Protein AF-A0A7S3M838-F1 (afdb_monomer)

Secondary structure (DSSP, 8-state):
--PPP-----TT-TTS-S--B-HHHHTSTT-----PPPPSS-----S--EEEEEE--SSSEEEEEEEEEEEEPPPP--TT-TTSGGGT--S-EEEEEEEEEEEEE----TT-S---EEEEEE-

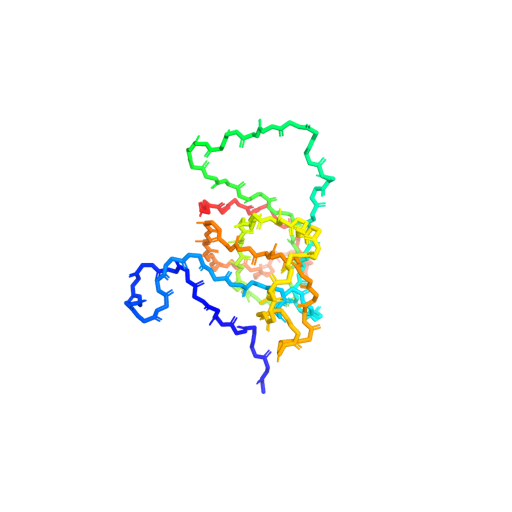InterPro domains:
  IPR008979 Galactose-binding-like domain superfamily [SSF49785] (2-76)
  IPR013736 Xaa-Pro dipeptidyl-peptidase, C-terminal [PF08530] (25-73)

Structure (mmCIF, N/CA/C/O backbone):
data_AF-A0A7S3M838-F1
#
_entry.id   AF-A0A7S3M838-F1
#
loop_
_atom_site.group_PDB
_atom_site.id
_atom_site.type_symbol
_atom_site.label_atom_id
_atom_site.label_alt_id
_atom_site.label_comp_id
_atom_site.label_asym_id
_atom_site.label_entity_id
_atom_site.label_seq_id
_atom_site.pdbx_PDB_ins_code
_atom_site.Cartn_x
_atom_site.Cartn_y
_atom_site.Cartn_z
_atom_site.occupancy
_atom_site.B_iso_or_equiv
_atom_site.auth_seq_id
_atom_site.auth_comp_id
_atom_site.auth_asym_id
_atom_site.auth_atom_id
_atom_site.pdbx_PDB_model_num
ATOM 1 N N . LYS A 1 1 ? 0.776 -11.798 17.831 1.00 74.81 1 LYS A N 1
ATOM 2 C CA . LYS A 1 1 ? 0.267 -10.706 16.964 1.00 74.8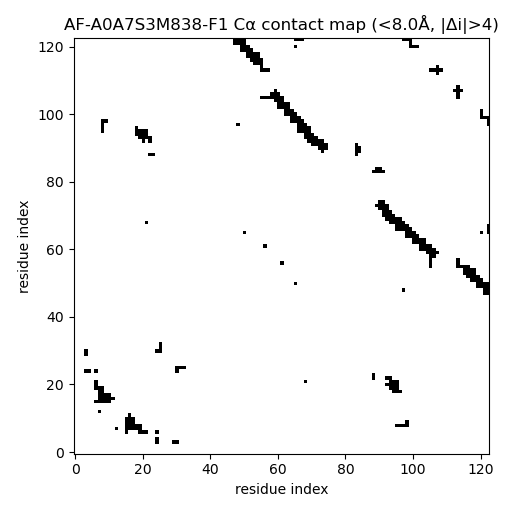1 1 LYS A CA 1
ATOM 3 C C . LYS A 1 1 ? 1.094 -10.724 15.682 1.00 74.81 1 LYS A C 1
ATOM 5 O O . LYS A 1 1 ? 2.303 -10.846 15.811 1.00 74.81 1 LYS A O 1
ATOM 10 N N . ASP A 1 2 ? 0.459 -10.658 14.512 1.00 93.62 2 ASP A N 1
ATOM 11 C CA . ASP A 1 2 ? 1.095 -10.710 13.180 1.00 93.62 2 ASP A CA 1
ATOM 12 C C . ASP A 1 2 ? 0.802 -9.398 12.428 1.00 93.62 2 ASP A C 1
ATOM 14 O O . ASP A 1 2 ? -0.126 -9.351 11.623 1.00 93.62 2 ASP A O 1
ATOM 18 N N . PRO A 1 3 ? 1.477 -8.286 12.777 1.00 93.62 3 PRO A N 1
ATOM 19 C CA . PRO A 1 3 ? 1.276 -7.025 12.077 1.00 93.62 3 PRO A CA 1
ATOM 20 C C . PRO A 1 3 ? 1.851 -7.099 10.661 1.00 93.62 3 PRO A C 1
ATOM 22 O O . PRO A 1 3 ? 2.897 -7.710 10.432 1.00 93.62 3 PRO A O 1
ATOM 25 N N . THR A 1 4 ? 1.213 -6.396 9.731 1.00 93.94 4 THR A N 1
ATOM 26 C CA . THR A 1 4 ? 1.727 -6.208 8.377 1.00 93.94 4 THR A CA 1
ATOM 27 C C . THR A 1 4 ? 3.116 -5.544 8.437 1.00 93.94 4 THR A C 1
ATOM 29 O O . THR A 1 4 ? 3.253 -4.458 9.010 1.00 93.94 4 THR A O 1
ATOM 32 N N . PRO A 1 5 ? 4.181 -6.171 7.903 1.00 92.00 5 PRO A N 1
ATOM 33 C CA . PRO A 1 5 ? 5.536 -5.653 8.054 1.00 92.00 5 PRO A CA 1
ATOM 34 C C . PRO A 1 5 ? 5.784 -4.415 7.184 1.00 92.00 5 PRO A C 1
ATOM 36 O O . PRO A 1 5 ? 5.351 -4.340 6.035 1.00 92.00 5 PRO A O 1
ATOM 39 N N . TYR A 1 6 ? 6.574 -3.469 7.697 1.00 88.12 6 TYR A N 1
ATOM 40 C CA . TYR A 1 6 ? 7.033 -2.324 6.913 1.00 88.12 6 TYR A CA 1
ATOM 41 C C . TYR A 1 6 ? 8.275 -2.672 6.077 1.00 88.12 6 TYR A C 1
ATOM 43 O O . TYR A 1 6 ? 9.357 -2.955 6.609 1.00 88.12 6 TYR A O 1
ATOM 51 N N . VAL A 1 7 ? 8.122 -2.635 4.752 1.00 85.75 7 VAL A N 1
ATOM 52 C CA . VAL A 1 7 ? 9.155 -3.062 3.794 1.00 85.75 7 VAL A CA 1
ATOM 53 C C . VAL A 1 7 ? 10.169 -1.948 3.479 1.00 85.75 7 VAL A C 1
ATOM 55 O O . VAL A 1 7 ? 11.308 -2.246 3.120 1.00 85.75 7 VAL A O 1
ATOM 58 N N . GLY A 1 8 ? 9.830 -0.679 3.728 1.00 79.25 8 GLY A N 1
ATOM 59 C CA . GLY A 1 8 ? 10.660 0.487 3.395 1.00 79.25 8 GLY A CA 1
ATOM 60 C C . GLY A 1 8 ? 10.087 1.302 2.234 1.00 79.25 8 GLY A C 1
ATOM 61 O O . GLY A 1 8 ? 9.048 0.947 1.684 1.00 79.25 8 GLY 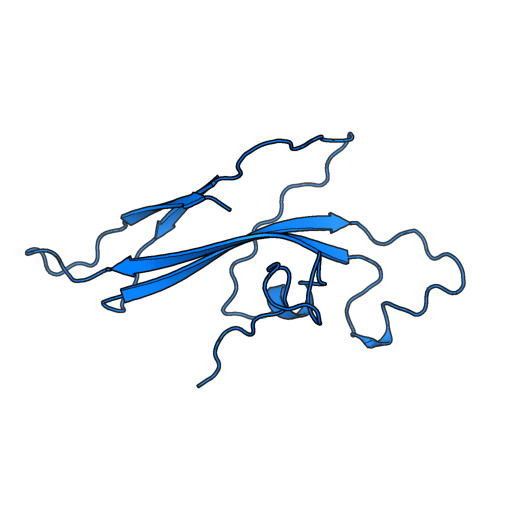A O 1
ATOM 62 N N . GLY A 1 9 ? 10.779 2.381 1.860 1.00 70.44 9 GLY A N 1
ATOM 63 C CA . GLY A 1 9 ? 10.308 3.357 0.866 1.00 70.44 9 GLY A CA 1
ATOM 64 C C . GLY A 1 9 ? 10.260 4.791 1.384 1.00 70.44 9 GLY A C 1
ATOM 65 O O . GLY A 1 9 ? 10.471 5.731 0.625 1.00 70.44 9 GLY A O 1
ATOM 66 N N . GLY A 1 10 ? 10.061 4.961 2.689 1.00 66.12 10 GLY A N 1
ATOM 67 C CA . GLY A 1 10 ? 10.081 6.254 3.357 1.00 66.12 10 GLY A CA 1
ATOM 68 C C . GLY A 1 10 ? 11.499 6.802 3.535 1.00 66.12 10 GLY A C 1
ATOM 69 O O . GLY A 1 10 ? 12.431 6.081 3.894 1.00 66.12 10 GLY A O 1
ATOM 70 N N . TRP A 1 11 ? 11.642 8.113 3.344 1.00 58.22 11 TRP A N 1
ATOM 71 C CA . TRP A 1 11 ? 12.918 8.840 3.372 1.00 58.22 11 TRP A CA 1
ATOM 72 C C . TRP A 1 11 ? 13.657 8.819 4.721 1.00 58.22 11 TRP A C 1
ATOM 74 O O . TRP A 1 11 ? 14.866 9.023 4.763 1.00 58.22 11 TRP A O 1
ATOM 84 N N . LEU A 1 12 ? 12.961 8.567 5.833 1.00 62.94 12 LEU A N 1
ATOM 85 C CA . LEU A 1 12 ? 13.530 8.701 7.182 1.00 62.94 12 LEU A CA 1
ATOM 86 C C . LEU A 1 12 ? 14.394 7.510 7.631 1.00 62.94 12 LEU A C 1
ATOM 88 O O . LEU A 1 12 ? 14.960 7.540 8.723 1.00 62.94 12 LEU A O 1
ATOM 92 N N . ASN A 1 13 ? 14.525 6.464 6.812 1.00 66.06 13 ASN A N 1
ATOM 93 C CA . ASN A 1 13 ? 15.423 5.348 7.089 1.00 66.06 13 ASN A CA 1
ATOM 94 C C . ASN A 1 13 ? 16.469 5.208 5.980 1.00 66.06 13 ASN A C 1
ATOM 96 O O . ASN A 1 13 ? 16.228 4.531 4.987 1.00 66.06 13 ASN A O 1
ATOM 100 N N . PHE A 1 14 ? 17.664 5.761 6.205 1.00 62.16 14 PHE A N 1
ATOM 101 C CA . PHE A 1 14 ? 18.797 5.712 5.268 1.00 62.16 14 PHE A CA 1
ATOM 102 C C . PHE A 1 14 ? 19.242 4.296 4.859 1.00 62.16 14 PHE A C 1
ATOM 104 O O . PHE A 1 14 ? 19.999 4.141 3.911 1.00 62.16 14 PHE A O 1
ATOM 111 N N . ARG A 1 15 ? 18.823 3.242 5.577 1.00 66.88 15 ARG A N 1
ATOM 112 C CA . ARG A 1 15 ? 19.113 1.840 5.209 1.00 66.88 15 ARG A CA 1
ATOM 113 C C . ARG A 1 15 ? 18.012 1.200 4.359 1.00 66.88 15 ARG A C 1
ATOM 115 O O . ARG A 1 15 ? 18.188 0.086 3.867 1.00 66.88 15 ARG A O 1
ATOM 122 N N . LYS A 1 16 ? 16.851 1.847 4.248 1.00 65.31 16 LYS A N 1
ATOM 123 C CA . LYS A 1 16 ? 15.651 1.360 3.552 1.00 65.31 16 LYS A CA 1
ATOM 124 C C . LYS A 1 16 ? 15.013 2.450 2.682 1.00 65.31 16 LYS A C 1
ATOM 126 O O . LYS A 1 16 ? 13.807 2.409 2.440 1.00 65.31 16 LYS A O 1
ATOM 131 N N . ASP A 1 17 ? 15.826 3.378 2.203 1.00 70.44 17 ASP A N 1
ATOM 132 C CA . ASP A 1 17 ? 15.429 4.464 1.320 1.00 70.44 17 ASP A CA 1
ATOM 133 C C . ASP A 1 17 ? 15.124 3.963 -0.100 1.00 70.44 17 ASP A C 1
ATOM 135 O O . ASP A 1 17 ? 15.595 2.905 -0.536 1.00 70.44 17 ASP A O 1
ATOM 139 N N . GLY A 1 18 ? 14.288 4.722 -0.806 1.00 81.62 18 GLY A N 1
ATOM 140 C CA . GLY A 1 18 ? 13.896 4.455 -2.186 1.00 81.62 18 GLY A CA 1
ATOM 141 C C . GLY A 1 18 ? 13.002 3.220 -2.389 1.00 81.62 18 GLY A C 1
ATOM 142 O O . GLY A 1 18 ? 12.667 2.515 -1.433 1.00 81.62 18 GLY A O 1
ATOM 143 N N . PRO A 1 19 ? 12.617 2.942 -3.648 1.00 88.38 19 PRO A N 1
ATOM 144 C CA . PRO A 1 19 ? 11.696 1.858 -3.987 1.00 88.38 19 PRO A CA 1
ATOM 145 C C . PRO A 1 19 ? 12.181 0.476 -3.522 1.00 88.38 19 PRO A C 1
ATOM 147 O O . PRO A 1 19 ? 13.343 0.105 -3.710 1.00 88.38 19 PRO A O 1
ATOM 150 N N . LYS A 1 20 ? 11.272 -0.313 -2.947 1.00 90.12 20 LYS A N 1
ATOM 151 C CA . LYS A 1 20 ? 11.478 -1.672 -2.426 1.00 90.12 20 LYS A CA 1
ATOM 152 C C . LYS A 1 20 ? 10.499 -2.660 -3.047 1.00 90.12 20 LYS A C 1
ATOM 154 O O . LYS A 1 20 ? 9.371 -2.307 -3.378 1.00 90.12 20 LYS A O 1
ATOM 159 N N . GLU A 1 21 ? 10.941 -3.912 -3.149 1.00 91.00 21 GLU A N 1
ATOM 160 C CA . GLU A 1 21 ? 10.124 -5.036 -3.617 1.00 91.00 21 GLU A CA 1
ATOM 161 C C . GLU A 1 21 ? 8.957 -5.319 -2.669 1.00 91.00 21 GLU A C 1
ATOM 163 O O . GLU A 1 21 ? 9.167 -5.630 -1.499 1.00 91.00 21 GLU A O 1
ATOM 168 N N . GLN A 1 22 ? 7.733 -5.267 -3.194 1.00 93.44 22 GLN A N 1
ATOM 169 C CA . GLN A 1 22 ? 6.496 -5.430 -2.425 1.00 93.44 22 GLN A CA 1
ATOM 170 C C . GLN A 1 22 ? 5.863 -6.813 -2.566 1.00 93.44 22 GLN A C 1
ATOM 172 O O . GLN A 1 22 ? 5.005 -7.171 -1.770 1.00 93.44 22 GLN A O 1
ATOM 177 N N . ARG A 1 23 ? 6.313 -7.641 -3.512 1.00 92.25 23 ARG A N 1
ATOM 178 C CA . ARG A 1 23 ? 5.652 -8.914 -3.851 1.00 92.25 23 ARG A CA 1
ATOM 179 C C . ARG A 1 23 ? 5.501 -9.881 -2.671 1.00 92.25 23 ARG A C 1
ATOM 181 O O . ARG A 1 23 ? 4.487 -10.555 -2.557 1.00 92.25 23 ARG A O 1
ATOM 188 N N . ALA A 1 24 ? 6.472 -9.929 -1.757 1.00 91.62 24 ALA A N 1
ATOM 189 C CA . ALA A 1 24 ? 6.351 -10.741 -0.541 1.00 91.62 24 ALA A CA 1
ATOM 190 C C . ALA A 1 24 ? 5.231 -10.242 0.394 1.00 91.62 24 ALA A C 1
ATOM 192 O O . ALA A 1 24 ? 4.580 -11.040 1.063 1.00 91.62 24 ALA A O 1
ATOM 193 N N . LEU A 1 25 ? 5.013 -8.925 0.436 1.00 93.31 25 LEU A N 1
ATOM 194 C CA . LEU A 1 25 ? 3.941 -8.295 1.197 1.00 93.31 25 LEU A CA 1
ATOM 195 C C . LEU A 1 25 ? 2.581 -8.489 0.512 1.00 93.31 25 LEU A C 1
ATOM 197 O O . LEU A 1 25 ? 1.614 -8.827 1.182 1.00 93.31 25 LEU A O 1
ATOM 201 N N . GLU A 1 26 ? 2.529 -8.336 -0.811 1.00 94.44 26 GLU A N 1
ATOM 202 C CA . GLU A 1 26 ? 1.330 -8.508 -1.649 1.00 94.44 26 GLU A CA 1
ATOM 203 C C . GLU A 1 26 ? 0.746 -9.930 -1.589 1.00 94.44 26 GLU A C 1
ATOM 205 O O . GLU A 1 26 ? -0.443 -10.118 -1.818 1.00 94.44 26 GLU A O 1
ATOM 210 N N . LEU A 1 27 ? 1.556 -10.938 -1.248 1.00 94.00 27 LEU A N 1
ATOM 211 C CA . LEU A 1 27 ? 1.096 -12.318 -1.046 1.00 94.00 27 LEU A CA 1
ATOM 212 C C . LEU A 1 27 ? 0.381 -12.546 0.294 1.00 94.00 27 LEU A C 1
ATOM 214 O O . LEU A 1 27 ? -0.177 -13.626 0.516 1.00 94.00 27 LEU A O 1
ATOM 218 N N . ARG A 1 28 ? 0.429 -11.586 1.224 1.00 95.94 28 ARG A N 1
ATOM 219 C CA . ARG A 1 28 ? -0.217 -11.751 2.525 1.00 95.94 28 ARG A CA 1
ATOM 220 C C . ARG A 1 28 ? -1.732 -11.591 2.406 1.00 95.94 28 ARG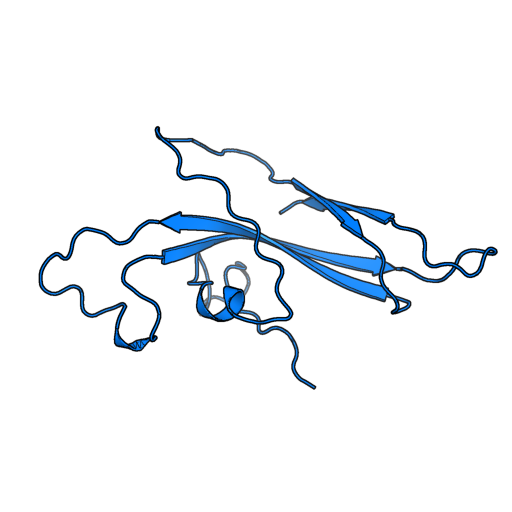 A C 1
ATOM 222 O O . ARG A 1 28 ? -2.239 -10.740 1.689 1.00 95.94 28 ARG A O 1
ATOM 229 N N . LYS A 1 29 ? -2.467 -12.380 3.191 1.00 96.06 29 LYS A N 1
ATOM 230 C CA . LYS A 1 29 ? -3.942 -12.382 3.204 1.00 96.06 29 LYS A CA 1
ATOM 231 C C . LYS A 1 29 ? -4.562 -11.123 3.821 1.00 96.06 29 LYS A C 1
ATOM 233 O O . LYS A 1 29 ? -5.748 -10.888 3.629 1.00 96.06 29 LYS A O 1
ATOM 238 N N . ASP A 1 30 ? -3.789 -10.360 4.591 1.00 94.81 30 ASP A N 1
ATOM 239 C CA . ASP A 1 30 ? -4.199 -9.100 5.222 1.00 94.81 30 ASP A CA 1
ATOM 240 C C . ASP A 1 30 ? -3.876 -7.866 4.360 1.00 94.81 30 ASP A C 1
ATOM 242 O O . ASP A 1 30 ? -4.026 -6.740 4.829 1.00 94.81 30 ASP A O 1
ATOM 246 N N . VAL A 1 31 ? -3.438 -8.060 3.111 1.00 96.38 31 VAL A N 1
ATOM 247 C CA . VAL A 1 31 ? -3.096 -6.985 2.174 1.00 96.38 31 VAL A CA 1
ATOM 248 C C . VAL A 1 31 ? -4.029 -7.055 0.967 1.00 96.38 31 VAL A C 1
ATOM 250 O O . VAL A 1 31 ? -4.025 -8.027 0.216 1.00 96.38 31 VAL A O 1
ATOM 253 N N . LEU A 1 32 ? -4.836 -6.010 0.770 1.00 96.50 32 LEU A N 1
ATOM 254 C CA . LEU A 1 32 ? -5.645 -5.857 -0.438 1.00 96.50 32 LEU A CA 1
ATOM 255 C C . LEU A 1 32 ? -4.759 -5.348 -1.579 1.00 96.50 32 LEU A C 1
ATOM 257 O O . LEU A 1 32 ? -4.155 -4.282 -1.467 1.00 96.50 32 LEU A O 1
ATOM 261 N N . VAL A 1 33 ? -4.719 -6.091 -2.684 1.00 96.88 33 VAL A N 1
ATOM 262 C CA . VAL A 1 33 ? -3.957 -5.732 -3.884 1.00 96.88 33 VAL A CA 1
ATOM 263 C C . VAL A 1 33 ? -4.926 -5.481 -5.030 1.00 96.88 33 VAL A C 1
ATOM 265 O O . VAL A 1 33 ? -5.737 -6.340 -5.369 1.00 96.88 33 VAL A O 1
ATOM 268 N N . ILE A 1 34 ? -4.828 -4.295 -5.625 1.00 96.25 34 ILE A N 1
ATOM 269 C CA . ILE A 1 34 ? -5.550 -3.921 -6.839 1.00 96.25 34 ILE A CA 1
ATOM 270 C C . ILE A 1 34 ? -4.493 -3.631 -7.898 1.00 96.25 34 ILE A C 1
ATOM 272 O O . ILE A 1 34 ? -3.571 -2.849 -7.669 1.00 96.25 34 ILE A O 1
ATOM 276 N N . THR A 1 35 ? -4.610 -4.278 -9.050 1.00 95.00 35 THR A N 1
ATOM 277 C CA . THR A 1 35 ? -3.685 -4.117 -10.174 1.00 95.00 35 THR A CA 1
ATOM 278 C C . THR A 1 35 ? -4.503 -3.766 -11.405 1.00 95.00 35 THR A C 1
ATOM 280 O O . THR A 1 35 ? -5.542 -4.377 -11.648 1.00 95.00 35 THR A O 1
ATOM 283 N N . SER A 1 36 ? -4.063 -2.755 -12.151 1.00 94.50 36 SER A N 1
ATOM 284 C CA . SER A 1 36 ? -4.626 -2.449 -13.462 1.00 94.50 36 SER A CA 1
ATOM 285 C C . SER A 1 36 ? -4.303 -3.558 -14.465 1.00 94.50 36 SER A C 1
ATOM 287 O O . SER A 1 36 ? -3.396 -4.367 -14.247 1.00 94.50 36 SER A O 1
ATOM 289 N N . GLU A 1 37 ? -4.966 -3.517 -15.616 1.00 95.00 37 GLU A N 1
ATOM 290 C CA . GLU A 1 37 ? -4.445 -4.180 -16.810 1.00 95.00 37 GLU A CA 1
ATOM 291 C C . GLU A 1 37 ? -3.049 -3.633 -17.176 1.00 95.00 37 GLU A C 1
ATOM 293 O O . GLU A 1 37 ? -2.694 -2.511 -16.776 1.00 95.00 37 GLU A O 1
ATOM 298 N N . PRO A 1 38 ? -2.231 -4.407 -17.912 1.00 92.88 38 PRO A N 1
ATOM 299 C CA . PRO A 1 38 ? -0.989 -3.910 -18.487 1.00 92.88 38 PRO A CA 1
ATOM 300 C C . PRO A 1 38 ? -1.233 -2.671 -19.350 1.00 92.88 38 PRO A C 1
ATOM 302 O O . PRO A 1 38 ? -2.238 -2.574 -20.046 1.00 92.88 38 PRO A O 1
ATOM 305 N N . PHE A 1 39 ? -0.298 -1.725 -19.314 1.00 90.56 39 PHE A N 1
ATOM 306 C CA . PHE A 1 39 ? -0.388 -0.532 -20.151 1.00 90.56 39 PHE A CA 1
ATOM 307 C C . PHE A 1 39 ? 0.168 -0.849 -21.543 1.00 90.56 39 PHE A C 1
ATOM 309 O O . PHE A 1 39 ? 1.273 -1.388 -21.653 1.00 90.56 39 PHE A O 1
ATOM 316 N N . ASP A 1 40 ? -0.577 -0.493 -22.590 1.00 92.88 40 ASP A N 1
ATOM 317 C CA . ASP A 1 40 ? -0.167 -0.690 -23.990 1.00 92.88 40 ASP A CA 1
ATOM 318 C C . ASP A 1 40 ? 0.882 0.338 -24.449 1.00 92.88 40 ASP A C 1
ATOM 320 O O . ASP A 1 40 ? 1.641 0.099 -25.391 1.00 92.88 40 ASP A O 1
ATOM 324 N N . GLU A 1 41 ? 0.955 1.473 -23.753 1.00 93.12 41 GLU A N 1
ATOM 325 C CA . GLU A 1 41 ? 1.886 2.567 -24.008 1.00 93.12 41 GLU A CA 1
ATOM 326 C C . GLU A 1 41 ? 2.516 3.097 -22.713 1.00 93.12 41 GLU A C 1
ATOM 328 O O . GLU A 1 41 ? 2.106 2.773 -21.595 1.00 93.12 41 GLU A O 1
ATOM 333 N N . THR A 1 42 ? 3.566 3.904 -22.853 1.00 91.00 42 THR A N 1
ATOM 334 C CA . THR A 1 42 ? 4.211 4.553 -21.708 1.00 91.00 42 THR A CA 1
ATOM 335 C C . THR A 1 42 ? 3.275 5.581 -21.078 1.00 91.00 42 THR A C 1
ATOM 337 O O . THR A 1 42 ? 2.720 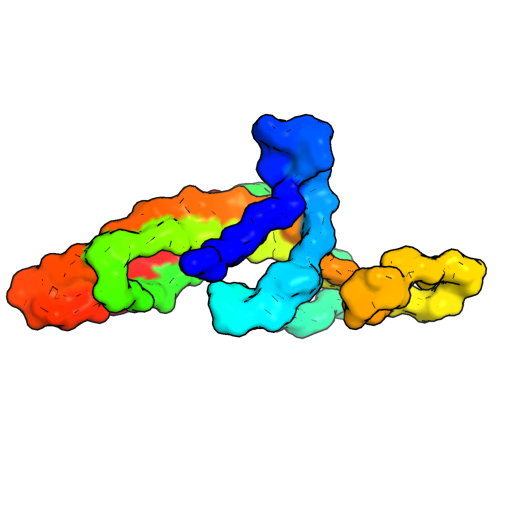6.417 -21.784 1.00 91.00 42 THR A O 1
ATOM 340 N N . CYS A 1 43 ? 3.159 5.562 -19.750 1.00 91.81 43 CYS A N 1
ATOM 341 C CA . CYS A 1 43 ? 2.372 6.525 -18.986 1.00 91.81 43 CYS A CA 1
ATOM 342 C C . CYS A 1 43 ? 3.277 7.292 -18.019 1.00 91.81 43 CYS A C 1
ATOM 344 O O . CYS A 1 43 ? 3.955 6.683 -17.187 1.00 91.81 43 CYS A O 1
ATOM 346 N N . ASP A 1 44 ? 3.248 8.620 -18.119 1.00 94.06 44 ASP A N 1
ATOM 347 C CA . ASP A 1 44 ? 3.923 9.513 -17.185 1.00 94.06 44 ASP A CA 1
ATOM 348 C C . ASP A 1 44 ? 2.955 9.939 -16.077 1.00 94.06 44 ASP A C 1
ATOM 350 O O . ASP A 1 44 ? 1.885 10.492 -16.335 1.00 94.06 44 ASP A O 1
ATOM 354 N N . LEU A 1 45 ? 3.348 9.703 -14.824 1.00 91.06 45 LEU A N 1
ATOM 355 C CA . LEU A 1 45 ? 2.594 10.103 -13.637 1.00 91.06 45 LEU A CA 1
ATOM 356 C C . LEU A 1 45 ? 3.392 11.152 -12.866 1.00 91.06 45 LEU A C 1
ATOM 358 O O . LEU A 1 45 ? 4.453 10.856 -12.315 1.00 91.06 45 LEU A O 1
ATOM 362 N N . VAL A 1 46 ? 2.878 12.381 -12.828 1.00 94.25 46 VAL A N 1
ATOM 363 C CA . VAL A 1 46 ? 3.535 13.522 -12.181 1.00 94.25 46 VAL A CA 1
ATOM 364 C C . VAL A 1 46 ? 2.516 14.294 -11.350 1.00 94.25 46 VAL A C 1
ATOM 366 O O . VAL A 1 46 ? 1.510 14.763 -11.876 1.00 94.25 46 VAL A O 1
ATOM 369 N N . GLY A 1 47 ? 2.792 14.453 -10.056 1.00 94.38 47 GLY A N 1
ATOM 370 C CA . GLY A 1 47 ? 1.953 15.217 -9.133 1.00 94.38 47 GLY A CA 1
ATOM 371 C C . GLY A 1 47 ? 1.652 14.467 -7.839 1.00 94.38 47 GLY A C 1
ATOM 372 O O . GLY A 1 47 ? 2.234 13.420 -7.562 1.00 94.38 47 GLY A O 1
ATOM 373 N N . VAL A 1 48 ? 0.745 15.035 -7.042 1.00 93.00 48 VAL A N 1
ATOM 374 C CA . VAL A 1 48 ? 0.261 14.415 -5.801 1.00 93.00 48 VAL A CA 1
ATOM 375 C C . VAL A 1 48 ? -0.680 13.270 -6.153 1.00 93.00 48 VAL A C 1
ATOM 377 O O . VAL A 1 48 ? -1.643 13.459 -6.899 1.00 93.00 48 VAL A O 1
ATOM 380 N N . VAL A 1 49 ? -0.414 12.091 -5.600 1.00 94.25 49 VAL A N 1
ATOM 381 C CA . VAL A 1 49 ? -1.265 10.913 -5.765 1.00 94.25 49 VAL A CA 1
ATOM 382 C C . VAL A 1 49 ? -2.262 10.870 -4.611 1.00 94.25 49 VAL A C 1
ATOM 384 O O . VAL A 1 49 ? -1.919 11.188 -3.478 1.00 94.25 49 VAL A O 1
ATOM 387 N N . LYS A 1 50 ? -3.511 10.483 -4.885 1.00 95.81 50 LYS A N 1
ATOM 388 C CA . LYS A 1 50 ? -4.549 10.332 -3.861 1.00 95.81 50 LYS A CA 1
ATOM 389 C C . LYS A 1 50 ? -5.243 8.986 -3.989 1.00 95.81 50 LYS A C 1
ATOM 391 O O . LYS A 1 50 ? -5.680 8.617 -5.077 1.00 95.81 50 LYS A O 1
ATOM 396 N N . ALA A 1 51 ? -5.390 8.288 -2.870 1.00 96.06 51 ALA A N 1
ATOM 397 C CA . ALA A 1 51 ? -6.235 7.109 -2.755 1.00 96.06 51 ALA A CA 1
ATOM 398 C C . ALA A 1 51 ? -7.549 7.477 -2.054 1.00 96.06 51 ALA A C 1
ATOM 400 O O . ALA A 1 51 ? -7.534 7.968 -0.927 1.00 96.06 51 ALA A O 1
ATOM 401 N N . THR A 1 52 ? -8.682 7.210 -2.708 1.00 96.12 52 THR A N 1
ATOM 402 C CA . THR A 1 52 ? -10.019 7.335 -2.110 1.00 96.12 52 THR A CA 1
ATOM 403 C C . THR A 1 52 ? -10.555 5.947 -1.787 1.00 96.12 52 THR A C 1
ATOM 405 O O . THR A 1 52 ? -10.764 5.136 -2.688 1.00 96.12 52 THR A O 1
ATOM 408 N N . LEU A 1 53 ? -10.806 5.676 -0.508 1.00 94.69 53 LEU A N 1
ATOM 409 C CA . LEU A 1 53 ? -11.343 4.407 -0.027 1.00 94.69 53 LEU A CA 1
ATOM 410 C C . LEU A 1 53 ? -12.744 4.597 0.548 1.00 94.69 53 LEU A C 1
ATOM 412 O O . LEU A 1 53 ? -13.023 5.587 1.221 1.00 94.69 53 LEU A O 1
ATOM 416 N N . PHE A 1 54 ? -13.603 3.606 0.328 1.00 94.25 54 PHE A N 1
ATOM 417 C CA . PHE A 1 54 ? -14.878 3.453 1.019 1.00 94.25 54 PHE A CA 1
ATOM 418 C C . PHE A 1 54 ? -14.779 2.195 1.871 1.00 94.25 54 PHE A C 1
ATOM 420 O O . PHE A 1 54 ? -14.740 1.091 1.332 1.00 94.25 54 PHE A O 1
ATOM 427 N N . MET A 1 55 ? -14.676 2.346 3.190 1.00 92.25 55 MET A N 1
ATOM 428 C CA . MET A 1 55 ? -14.434 1.207 4.076 1.00 92.25 55 MET A CA 1
ATOM 429 C C . MET A 1 55 ? -15.221 1.291 5.379 1.00 92.25 55 MET A C 1
ATOM 431 O O . MET A 1 55 ? -15.598 2.366 5.840 1.00 92.25 55 MET A O 1
ATOM 435 N N . GLN A 1 56 ? -15.428 0.128 5.981 1.00 91.50 56 GLN A N 1
ATOM 436 C CA . GLN A 1 56 ? -15.982 -0.065 7.312 1.00 91.50 56 GLN A CA 1
ATOM 437 C C . GLN A 1 56 ? -14.934 -0.815 8.138 1.00 91.50 56 GLN A C 1
ATOM 439 O O . GLN A 1 56 ? -14.242 -1.687 7.611 1.00 91.50 56 GLN A O 1
ATOM 444 N N . CYS A 1 57 ? -14.821 -0.505 9.425 1.00 89.38 57 CYS A N 1
ATOM 445 C CA . CYS A 1 57 ? -13.980 -1.257 10.347 1.00 89.38 57 CYS A CA 1
ATOM 446 C C . CYS A 1 57 ? -14.799 -1.660 11.572 1.00 89.38 57 CYS A C 1
ATOM 448 O O . CYS A 1 57 ? -15.603 -0.875 12.070 1.00 89.38 57 CYS A O 1
ATOM 450 N N . SER A 1 58 ? -14.592 -2.882 12.063 1.00 89.25 58 SER A N 1
ATOM 451 C CA . SER A 1 58 ? -15.190 -3.347 13.318 1.00 89.25 58 SER A CA 1
ATOM 452 C C . SER A 1 58 ? -14.449 -2.825 14.553 1.00 89.25 58 SER A C 1
ATOM 454 O O . SER A 1 58 ? -14.994 -2.862 15.653 1.00 89.25 58 SER A O 1
ATOM 456 N N . ALA A 1 59 ? -13.195 -2.386 14.398 1.00 89.94 59 ALA A N 1
ATOM 457 C CA . ALA A 1 59 ? -12.438 -1.749 15.468 1.00 89.94 59 ALA A CA 1
ATOM 458 C C . ALA A 1 59 ? -12.842 -0.267 15.594 1.00 89.94 59 ALA A C 1
ATOM 460 O O . ALA A 1 59 ? -13.142 0.353 14.578 1.00 89.94 59 ALA A O 1
ATOM 461 N N . PRO A 1 60 ? -12.793 0.340 16.796 1.00 89.69 60 PRO A N 1
ATOM 462 C CA . PRO A 1 60 ? -13.095 1.765 16.980 1.00 89.69 60 PRO A CA 1
ATOM 463 C C . PRO A 1 60 ? -12.144 2.714 16.239 1.00 89.69 60 PRO A C 1
ATOM 465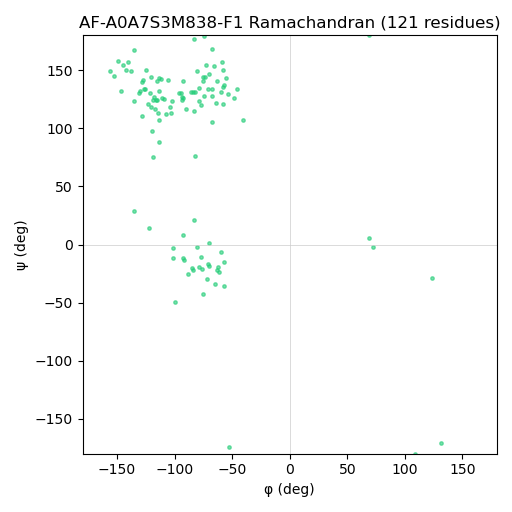 O O . PRO A 1 60 ? -12.475 3.880 16.037 1.00 89.69 60 PRO A O 1
ATOM 468 N N . GLU A 1 61 ? -10.964 2.232 15.859 1.00 91.62 61 GLU A N 1
ATOM 469 C CA . GLU A 1 61 ? -9.938 2.952 15.114 1.00 91.62 61 GLU A CA 1
ATOM 470 C C . GLU A 1 61 ? -9.110 1.943 14.308 1.00 91.62 61 GLU A C 1
ATOM 472 O O . GLU A 1 61 ? -8.872 0.825 14.779 1.00 91.62 61 GLU A O 1
ATOM 477 N N . CYS A 1 62 ? -8.656 2.322 13.112 1.00 92.62 62 CYS A N 1
ATOM 478 C CA . CYS A 1 62 ? -7.661 1.553 12.372 1.00 92.62 62 CYS A CA 1
ATOM 479 C C . CYS A 1 62 ? -6.666 2.448 11.627 1.00 92.62 62 CYS A C 1
ATOM 481 O O . CYS A 1 62 ? -7.010 3.536 11.165 1.00 92.62 62 CYS A O 1
ATOM 483 N N . ASP A 1 63 ? -5.444 1.948 11.464 1.00 94.75 63 ASP A N 1
ATOM 484 C CA . ASP A 1 63 ? -4.451 2.543 10.574 1.00 94.75 63 ASP A CA 1
ATOM 485 C C . ASP A 1 63 ? -4.649 2.000 9.157 1.00 94.75 63 ASP A C 1
ATOM 487 O O . ASP A 1 63 ? -4.765 0.790 8.955 1.00 94.75 63 ASP A O 1
ATOM 491 N N . VAL A 1 64 ? -4.687 2.898 8.176 1.00 94.94 64 VAL A N 1
ATOM 492 C CA . VAL A 1 64 ? -4.821 2.574 6.755 1.00 94.94 64 VAL A CA 1
ATOM 493 C C . VAL A 1 64 ? -3.556 3.020 6.048 1.00 94.94 64 VAL A C 1
ATOM 495 O O . VAL A 1 64 ? -3.180 4.188 6.125 1.00 94.94 64 VAL A O 1
ATOM 498 N N . VAL A 1 65 ? -2.916 2.089 5.345 1.00 94.38 65 VAL A N 1
ATOM 499 C CA . VAL A 1 65 ? -1.769 2.370 4.480 1.00 94.38 65 VAL A CA 1
ATOM 500 C C . VAL A 1 65 ? -2.209 2.220 3.034 1.00 94.38 65 VAL A C 1
ATOM 502 O O . VAL A 1 65 ? -2.713 1.166 2.650 1.00 94.38 65 VAL A O 1
ATOM 505 N N . ALA A 1 66 ? -1.991 3.260 2.234 1.00 94.81 66 ALA A N 1
ATOM 506 C CA . ALA A 1 66 ? -2.147 3.213 0.786 1.00 94.81 66 ALA A CA 1
ATOM 507 C C . ALA A 1 66 ? -0.777 3.352 0.126 1.00 94.81 66 ALA A C 1
ATOM 509 O O . ALA A 1 66 ? 0.087 4.087 0.605 1.00 94.81 66 ALA A O 1
ATOM 510 N N . ARG A 1 67 ? -0.574 2.619 -0.968 1.00 94.19 67 ARG A N 1
ATOM 511 C CA . ARG A 1 67 ? 0.701 2.565 -1.676 1.00 94.19 67 ARG A CA 1
ATOM 512 C C . ARG A 1 67 ? 0.464 2.391 -3.162 1.00 94.19 67 ARG A C 1
ATOM 514 O O . ARG A 1 67 ? -0.275 1.498 -3.570 1.00 94.19 67 ARG A O 1
ATOM 521 N N . LEU A 1 68 ? 1.150 3.204 -3.954 1.00 94.75 68 LEU A N 1
ATOM 522 C CA . LEU A 1 68 ? 1.232 3.025 -5.394 1.00 94.75 68 LEU A CA 1
ATOM 523 C C . LEU A 1 68 ? 2.490 2.222 -5.728 1.00 94.75 68 LEU A C 1
ATOM 525 O O . LEU A 1 68 ? 3.597 2.598 -5.334 1.00 94.75 68 LEU A O 1
ATOM 529 N N . CYS A 1 69 ? 2.324 1.135 -6.476 1.00 94.62 69 CYS A N 1
ATOM 530 C CA . CYS A 1 69 ? 3.426 0.306 -6.951 1.00 94.62 69 CYS A CA 1
ATOM 531 C C . CYS A 1 69 ? 3.522 0.344 -8.476 1.00 94.62 69 CYS A C 1
ATOM 533 O O . CYS A 1 69 ? 2.510 0.273 -9.169 1.00 94.62 69 CYS A O 1
ATOM 535 N N . ILE A 1 70 ? 4.748 0.379 -9.002 1.00 94.31 70 ILE A N 1
ATOM 536 C CA . ILE A 1 70 ? 5.015 0.075 -10.407 1.00 94.31 70 ILE A CA 1
ATOM 537 C C . ILE A 1 70 ? 5.288 -1.418 -10.563 1.00 94.31 70 ILE A C 1
ATOM 539 O O . ILE A 1 70 ? 6.277 -1.955 -10.049 1.00 94.31 70 ILE A O 1
ATOM 543 N N . VAL A 1 71 ? 4.410 -2.079 -11.308 1.00 94.12 71 VAL A N 1
ATOM 544 C CA . VAL A 1 71 ? 4.523 -3.500 -11.628 1.00 94.12 71 VAL A CA 1
ATOM 545 C C . VAL A 1 71 ? 5.212 -3.642 -12.978 1.00 94.12 71 VAL A C 1
ATOM 547 O O . VAL A 1 71 ? 4.855 -2.982 -13.951 1.00 94.12 71 VAL A O 1
ATOM 550 N N . ARG A 1 72 ? 6.232 -4.498 -13.048 1.00 90.06 72 ARG A N 1
ATOM 551 C CA . ARG A 1 72 ? 6.914 -4.825 -14.304 1.00 90.06 72 ARG A CA 1
ATOM 552 C C . ARG A 1 72 ? 6.815 -6.311 -14.562 1.00 90.06 72 ARG A C 1
ATOM 554 O O . ARG A 1 72 ? 7.158 -7.125 -13.699 1.00 90.06 72 ARG A O 1
ATOM 561 N N . ALA A 1 73 ? 6.397 -6.642 -15.778 1.00 83.12 73 ALA A N 1
ATOM 562 C CA . ALA A 1 73 ? 6.447 -8.003 -16.267 1.00 83.12 73 ALA A CA 1
ATOM 563 C C . ALA A 1 73 ? 7.891 -8.532 -16.218 1.00 83.12 73 ALA A C 1
ATOM 565 O O . ALA A 1 73 ? 8.850 -7.761 -16.372 1.00 83.12 73 ALA A O 1
ATOM 566 N N . PRO A 1 74 ? 8.065 -9.846 -16.028 1.00 73.81 74 PRO A N 1
ATOM 567 C CA . PRO A 1 74 ? 9.365 -10.466 -16.182 1.00 73.81 74 PRO A CA 1
ATOM 568 C C . PRO A 1 74 ? 9.968 -10.137 -17.545 1.00 73.81 74 PRO A C 1
ATOM 570 O O . PRO A 1 74 ? 9.335 -10.330 -18.584 1.00 73.81 74 PRO A O 1
ATOM 573 N N . LYS A 1 75 ? 11.221 -9.670 -17.561 1.00 65.69 75 LYS A N 1
ATOM 574 C CA . LYS A 1 75 ? 11.966 -9.587 -18.821 1.00 65.69 75 LYS A CA 1
ATOM 575 C C . LYS A 1 75 ? 12.144 -11.008 -19.356 1.00 65.69 75 LYS A C 1
ATOM 577 O O . LYS A 1 75 ? 12.414 -11.924 -18.577 1.00 65.69 75 LYS A O 1
ATOM 582 N N . LYS A 1 76 ? 12.020 -11.199 -20.678 1.00 58.91 76 LYS A N 1
ATOM 583 C CA . LYS A 1 76 ? 12.415 -12.464 -21.321 1.00 58.91 76 LYS A CA 1
ATOM 584 C C . LYS A 1 76 ? 13.817 -12.822 -20.823 1.00 58.91 76 LYS A C 1
ATOM 586 O O . LYS A 1 76 ? 14.709 -11.975 -20.867 1.00 58.91 76 LYS A O 1
ATOM 591 N N . LEU A 1 77 ? 13.953 -14.037 -20.295 1.00 57.19 77 LEU A N 1
ATOM 592 C CA . LEU A 1 77 ? 15.146 -14.571 -19.641 1.00 57.19 77 LEU A CA 1
ATOM 593 C C . LEU A 1 77 ? 16.422 -14.150 -20.391 1.00 57.19 77 LEU A C 1
ATOM 595 O O . LEU A 1 77 ? 16.695 -14.655 -21.479 1.00 57.19 77 LEU A O 1
ATOM 599 N N . ARG A 1 78 ? 17.207 -13.226 -19.822 1.00 52.75 78 ARG A N 1
ATOM 600 C CA . ARG A 1 78 ? 18.564 -12.945 -20.302 1.00 52.75 78 ARG A CA 1
ATOM 601 C C . ARG A 1 78 ? 19.530 -13.609 -19.339 1.00 52.75 78 ARG A C 1
ATOM 603 O O . ARG A 1 78 ? 19.586 -13.253 -18.164 1.00 52.75 78 ARG A O 1
ATOM 610 N N . TRP A 1 79 ? 20.240 -14.615 -19.827 1.00 58.91 79 TRP A N 1
ATOM 611 C CA . TRP A 1 79 ? 21.232 -15.329 -19.036 1.00 58.91 79 TRP A CA 1
ATOM 612 C C . TRP A 1 79 ? 22.337 -14.360 -18.551 1.00 58.91 79 TRP A C 1
ATOM 614 O O . TRP A 1 79 ? 22.850 -13.610 -19.387 1.00 58.91 79 TRP A O 1
ATOM 624 N N . PRO A 1 80 ? 22.717 -14.343 -17.249 1.00 61.31 80 PRO A N 1
ATOM 625 C CA . PRO A 1 80 ? 22.124 -15.036 -16.101 1.00 61.31 80 PRO A CA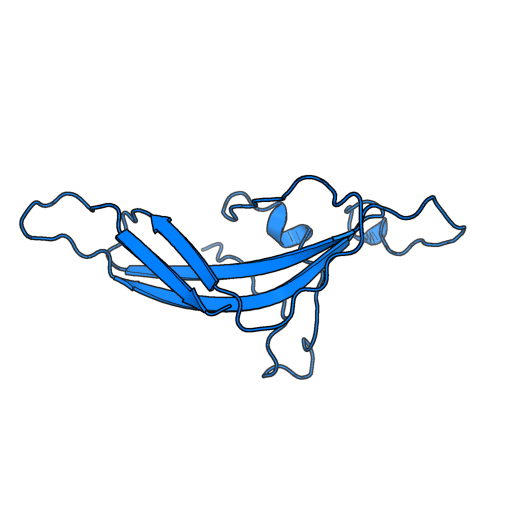 1
ATOM 626 C C . PRO A 1 80 ? 21.497 -14.046 -15.090 1.00 61.31 80 PRO A C 1
ATOM 628 O O . PRO A 1 80 ? 22.150 -13.627 -14.136 1.00 61.31 80 PRO A O 1
ATOM 631 N N . ASP A 1 81 ? 20.221 -13.675 -15.248 1.00 58.50 81 ASP A N 1
ATOM 632 C CA . ASP A 1 81 ? 19.484 -12.942 -14.200 1.00 58.50 81 ASP A CA 1
ATOM 633 C C . ASP A 1 81 ? 18.931 -13.901 -13.129 1.00 58.50 81 ASP A C 1
ATOM 635 O O . ASP A 1 81 ? 17.749 -14.236 -13.092 1.00 58.50 81 ASP A O 1
ATOM 639 N N . LEU A 1 82 ? 19.818 -14.379 -12.254 1.00 57.28 82 LEU A N 1
ATOM 640 C CA . LEU A 1 82 ? 19.499 -15.263 -11.123 1.00 57.28 82 LEU A CA 1
ATOM 641 C C . LEU A 1 82 ? 19.000 -14.498 -9.877 1.00 57.28 82 LEU A C 1
ATOM 643 O O . LEU A 1 82 ? 19.087 -15.011 -8.765 1.00 57.28 82 LEU A O 1
ATOM 647 N N . ARG A 1 83 ? 18.498 -13.263 -9.996 1.00 58.34 83 ARG A N 1
ATOM 648 C CA . ARG A 1 83 ? 18.116 -12.470 -8.808 1.00 58.34 83 ARG A CA 1
ATOM 649 C C . ARG A 1 83 ? 16.711 -12.754 -8.271 1.00 58.34 83 ARG A C 1
ATOM 651 O O . ARG A 1 83 ? 16.467 -12.504 -7.098 1.00 58.34 83 ARG A O 1
ATOM 658 N N . GLY A 1 84 ? 15.804 -13.289 -9.093 1.00 51.22 84 GLY A N 1
ATOM 659 C CA . GLY A 1 84 ? 14.418 -13.576 -8.686 1.00 51.22 84 GLY A CA 1
ATOM 660 C C . GLY A 1 84 ? 14.190 -14.959 -8.061 1.00 51.22 84 GLY A C 1
ATOM 661 O O . GLY A 1 84 ? 13.269 -15.135 -7.272 1.00 51.22 84 GLY A O 1
ATOM 662 N N . TRP A 1 85 ? 15.023 -15.960 -8.366 1.00 54.28 85 TRP A N 1
ATOM 663 C CA . TRP A 1 85 ? 14.747 -17.335 -7.915 1.00 54.28 85 TRP A CA 1
ATOM 664 C C . TRP A 1 85 ? 14.967 -17.532 -6.405 1.00 54.28 85 TRP A C 1
ATOM 666 O O . TRP A 1 85 ? 14.271 -18.335 -5.791 1.00 54.28 85 TRP A O 1
ATOM 676 N N . SER A 1 86 ? 15.886 -16.774 -5.792 1.00 53.84 86 SER A N 1
ATOM 677 C CA . SER A 1 86 ? 16.224 -16.893 -4.366 1.00 53.84 86 SER A CA 1
ATOM 678 C C . SER A 1 86 ? 15.127 -16.386 -3.427 1.00 53.84 86 SER A C 1
ATOM 680 O O . SER A 1 86 ? 15.140 -16.725 -2.246 1.00 53.84 86 SER A O 1
ATOM 682 N N . THR A 1 87 ? 14.170 -15.601 -3.930 1.00 54.12 87 THR A N 1
ATOM 683 C CA . THR A 1 87 ? 13.028 -15.102 -3.148 1.00 54.12 87 THR A CA 1
ATOM 684 C C . THR A 1 87 ? 11.739 -15.886 -3.400 1.00 54.12 87 THR A C 1
ATOM 686 O O . THR A 1 87 ? 10.734 -15.598 -2.759 1.00 54.12 87 THR A O 1
ATOM 689 N N . GLY A 1 88 ? 11.736 -16.868 -4.315 1.00 51.94 88 GLY A N 1
ATOM 690 C CA . GLY A 1 88 ? 10.527 -17.609 -4.711 1.00 51.94 88 GLY A CA 1
ATOM 691 C C . GLY A 1 88 ? 9.508 -16.773 -5.498 1.00 51.94 88 GLY A C 1
ATOM 692 O O . GLY A 1 88 ? 8.418 -17.246 -5.811 1.00 51.94 88 GLY A O 1
ATOM 693 N N . LEU A 1 89 ? 9.858 -15.533 -5.838 1.00 54.31 89 LEU A N 1
ATOM 694 C CA . LEU A 1 89 ? 9.015 -14.590 -6.551 1.00 54.31 89 LEU A CA 1
ATOM 695 C C . LEU A 1 89 ? 9.597 -14.488 -7.967 1.00 54.31 89 LEU A C 1
ATOM 697 O O . LEU A 1 89 ? 10.710 -13.998 -8.125 1.00 54.31 89 LEU A O 1
ATOM 701 N N . GLY A 1 90 ? 8.881 -14.972 -8.991 1.00 60.00 90 GLY A N 1
ATOM 702 C CA . GLY A 1 90 ? 9.357 -15.086 -10.386 1.00 60.00 90 GLY A CA 1
ATOM 703 C C . GLY A 1 90 ? 9.946 -13.800 -11.019 1.00 60.00 90 GLY A C 1
ATOM 704 O O . GLY A 1 90 ? 10.079 -12.777 -10.364 1.00 60.00 90 GLY A O 1
ATOM 705 N N . PRO A 1 91 ? 10.298 -13.772 -12.314 1.00 71.62 91 PRO A N 1
ATOM 706 C CA . PRO A 1 91 ? 11.187 -12.734 -12.865 1.00 71.62 91 PRO A CA 1
ATOM 707 C C . PRO A 1 91 ? 10.620 -11.294 -12.972 1.00 71.62 91 PRO A C 1
ATOM 709 O O . PRO A 1 91 ? 11.313 -10.416 -13.481 1.00 71.62 91 PRO A O 1
ATOM 712 N N . GLY A 1 92 ? 9.374 -11.043 -12.547 1.00 81.94 92 GLY A N 1
ATOM 713 C CA . GLY A 1 92 ? 8.763 -9.705 -12.499 1.00 81.94 92 GLY A CA 1
ATOM 714 C C . GLY A 1 92 ? 9.132 -8.919 -11.237 1.00 81.94 92 GLY A C 1
ATOM 715 O O . GLY A 1 92 ? 9.791 -9.444 -10.343 1.00 81.94 92 GLY A O 1
ATOM 716 N N . SER A 1 93 ? 8.682 -7.671 -11.140 1.00 89.31 93 SER A N 1
ATOM 717 C CA . SER A 1 93 ? 8.904 -6.814 -9.962 1.00 89.31 93 SER A CA 1
ATOM 718 C C . SER A 1 93 ? 7.649 -6.031 -9.605 1.00 89.31 93 SER A C 1
ATOM 720 O O . SER A 1 93 ? 6.928 -5.616 -10.512 1.00 89.31 93 SER A O 1
ATOM 722 N N . SER A 1 94 ? 7.458 -5.743 -8.319 1.00 93.88 94 SER A N 1
ATOM 723 C CA . SER A 1 94 ? 6.511 -4.725 -7.845 1.00 93.88 94 SER A CA 1
ATOM 724 C C . SER A 1 94 ? 7.260 -3.796 -6.900 1.00 93.88 94 SER A C 1
ATOM 726 O O . SER A 1 94 ? 7.703 -4.231 -5.837 1.00 93.88 94 SER A O 1
ATOM 728 N N . LEU A 1 95 ? 7.477 -2.547 -7.316 1.00 92.94 95 LEU A N 1
ATOM 729 C CA . LEU A 1 95 ? 8.238 -1.565 -6.542 1.00 92.94 95 LEU A CA 1
ATOM 730 C C . LEU A 1 95 ? 7.327 -0.433 -6.085 1.00 92.94 95 LEU A C 1
ATOM 732 O O . LEU A 1 95 ? 6.623 0.141 -6.912 1.00 92.94 95 LEU A O 1
ATOM 736 N N . ASN A 1 96 ? 7.381 -0.061 -4.808 1.00 92.56 96 ASN A N 1
ATOM 737 C CA . ASN A 1 96 ? 6.630 1.097 -4.322 1.00 92.56 96 ASN A CA 1
ATOM 738 C C . ASN A 1 96 ? 7.211 2.418 -4.840 1.00 92.56 96 ASN A C 1
ATOM 740 O O . ASN A 1 96 ? 8.423 2.625 -4.799 1.00 92.56 96 ASN A O 1
ATOM 744 N N . LEU A 1 97 ? 6.334 3.301 -5.315 1.00 91.25 97 LEU A N 1
ATOM 745 C CA . LEU A 1 97 ? 6.671 4.648 -5.779 1.00 91.25 97 LEU A CA 1
ATOM 746 C C . LEU A 1 97 ? 6.376 5.696 -4.707 1.00 91.25 97 LEU A C 1
ATOM 748 O O . LEU A 1 97 ? 7.239 6.511 -4.394 1.00 91.25 97 LEU A O 1
ATOM 752 N N . CYS A 1 98 ? 5.176 5.641 -4.133 1.00 89.88 98 CYS A N 1
ATOM 753 C CA . CYS A 1 98 ? 4.746 6.500 -3.041 1.00 89.88 98 CYS A CA 1
ATOM 754 C C . CYS A 1 98 ? 3.829 5.726 -2.087 1.00 89.88 98 CYS A C 1
ATOM 756 O O . CYS A 1 98 ? 3.232 4.706 -2.459 1.00 89.88 98 CYS A O 1
ATOM 758 N N . GLU A 1 99 ? 3.784 6.159 -0.831 1.00 91.56 99 GLU A N 1
ATOM 759 C CA . GLU A 1 99 ? 2.994 5.533 0.221 1.00 91.56 99 GLU A CA 1
ATOM 760 C C . GLU A 1 99 ? 2.679 6.524 1.336 1.00 91.56 99 GLU A C 1
ATOM 762 O O . GLU A 1 99 ? 3.495 7.381 1.675 1.00 91.56 99 GLU A O 1
ATOM 767 N N . SER A 1 100 ? 1.534 6.328 1.979 1.00 91.44 100 SER A N 1
ATOM 768 C CA . SER A 1 100 ? 1.122 7.137 3.118 1.00 91.44 100 SER A CA 1
ATOM 769 C C . SER A 1 100 ? 0.264 6.331 4.084 1.00 91.44 100 SER A C 1
ATOM 771 O O . SER A 1 100 ? -0.309 5.297 3.725 1.00 91.44 100 SER A O 1
ATOM 773 N N . LEU A 1 101 ? 0.211 6.798 5.330 1.00 92.38 101 LEU A N 1
ATOM 774 C CA . LEU A 1 101 ? -0.546 6.198 6.420 1.00 92.38 101 LEU A CA 1
ATOM 775 C C . LEU A 1 101 ? -1.470 7.247 7.025 1.00 92.38 101 LEU A C 1
ATOM 777 O O . LEU A 1 101 ? -1.033 8.344 7.369 1.00 92.38 101 LEU A O 1
ATOM 781 N N . VAL A 1 102 ? -2.727 6.870 7.239 1.00 94.62 102 VAL A N 1
ATOM 782 C CA . VAL A 1 102 ? -3.679 7.658 8.021 1.00 94.62 102 VAL A CA 1
ATOM 783 C C . VAL A 1 102 ? -4.318 6.794 9.099 1.00 94.62 102 VAL A C 1
ATOM 785 O O . VAL A 1 102 ? -4.639 5.627 8.881 1.00 94.62 102 VAL A O 1
ATOM 788 N N . ARG A 1 103 ? -4.523 7.383 10.274 1.00 94.88 103 ARG A N 1
ATOM 789 C CA . ARG A 1 103 ? -5.293 6.786 11.362 1.00 94.88 103 ARG A CA 1
ATOM 790 C C . ARG A 1 103 ? -6.738 7.242 11.274 1.00 94.88 103 ARG A C 1
ATOM 792 O O . ARG A 1 103 ? -7.000 8.442 11.222 1.00 94.88 103 ARG A O 1
ATOM 799 N N . VAL A 1 104 ? -7.669 6.296 11.256 1.00 93.25 104 VAL A N 1
ATOM 800 C CA . VAL A 1 104 ? -9.079 6.569 10.975 1.00 93.25 104 VAL A CA 1
ATOM 801 C C . VAL A 1 104 ? -9.956 6.075 12.123 1.00 93.25 104 VAL A C 1
ATOM 803 O O . VAL A 1 104 ? -9.965 4.877 12.410 1.00 93.25 104 VAL A O 1
ATOM 806 N N . PRO A 1 105 ? -10.736 6.962 12.765 1.00 91.19 105 PRO A N 1
ATOM 807 C CA . PRO A 1 105 ? -11.698 6.564 13.782 1.00 91.19 105 PRO A CA 1
ATOM 808 C C . PRO A 1 105 ? -12.975 5.995 13.144 1.00 91.19 105 PRO A C 1
ATOM 810 O O . PRO A 1 105 ? -13.565 6.595 12.243 1.00 91.19 105 PRO A O 1
ATOM 813 N N . PHE A 1 106 ? -13.457 4.876 13.677 1.00 86.81 106 PHE A N 1
ATOM 814 C CA . PHE A 1 106 ? -14.700 4.176 13.318 1.00 86.81 106 PHE A CA 1
ATOM 815 C C . PHE A 1 106 ? -15.663 4.014 14.504 1.00 86.81 106 PHE A C 1
ATOM 817 O O . PHE A 1 106 ? -16.611 3.238 14.415 1.00 86.81 106 PHE A O 1
ATOM 824 N N . ALA A 1 107 ? -15.445 4.745 15.604 1.00 74.69 107 ALA A N 1
ATOM 825 C CA . ALA A 1 107 ? -16.371 4.787 16.734 1.00 74.69 107 ALA A CA 1
ATOM 826 C C . ALA A 1 107 ? -17.824 4.967 16.253 1.00 74.69 107 ALA A C 1
ATOM 828 O O . ALA A 1 107 ? -18.089 5.786 15.366 1.00 74.69 107 ALA A O 1
ATOM 829 N N . ALA A 1 108 ? -18.728 4.161 16.817 1.00 64.06 108 ALA A N 1
ATOM 830 C CA . ALA A 1 108 ? -20.132 4.128 16.432 1.00 64.06 108 ALA A CA 1
ATOM 831 C C . ALA A 1 108 ? -20.770 5.516 16.578 1.00 64.06 108 ALA A C 1
ATOM 833 O O . ALA A 1 108 ? -20.546 6.211 17.572 1.00 64.06 108 ALA A O 1
ATOM 834 N N . ASP A 1 109 ? -21.578 5.902 15.594 1.00 60.06 109 ASP A N 1
ATOM 835 C CA . ASP A 1 109 ? -22.535 6.985 15.783 1.00 60.06 109 ASP A CA 1
ATOM 836 C C . ASP A 1 109 ? -23.716 6.495 16.650 1.00 60.06 109 ASP A C 1
ATOM 838 O O . ASP A 1 109 ? -23.772 5.336 17.075 1.00 60.06 109 ASP A O 1
ATOM 842 N N . SER A 1 110 ? -24.678 7.375 16.936 1.00 54.97 110 SER A N 1
ATOM 843 C CA . SER A 1 110 ? -25.851 7.067 17.768 1.00 54.97 110 SER A CA 1
ATOM 844 C C . SER A 1 110 ? -26.743 5.931 17.233 1.00 54.97 110 SER A C 1
ATOM 846 O O . SER A 1 110 ? -27.669 5.527 17.935 1.00 54.97 110 SER A O 1
ATOM 848 N N . SER A 1 111 ? -26.480 5.401 16.029 1.00 60.94 111 SER A N 1
ATOM 849 C CA . SER A 1 111 ? -27.218 4.290 15.414 1.00 60.94 111 SER A CA 1
ATOM 850 C C . SER A 1 111 ? -26.630 2.902 15.708 1.00 60.94 111 SER A C 1
ATOM 852 O O . SER A 1 111 ? -27.290 1.893 15.463 1.00 60.94 111 SER A O 1
ATOM 854 N N . GLY A 1 112 ? -25.403 2.819 16.238 1.00 56.41 112 GLY A N 1
ATOM 855 C CA . GLY A 1 112 ? -24.764 1.552 16.617 1.00 56.41 112 GLY A CA 1
ATOM 856 C C . GLY A 1 112 ? -24.288 0.663 15.455 1.00 56.41 112 GLY A C 1
ATOM 857 O O . GLY A 1 112 ? -23.669 -0.369 15.716 1.00 56.41 112 GLY A O 1
ATOM 858 N N . ALA A 1 113 ? -24.513 1.040 14.191 1.00 54.59 113 ALA A N 1
ATOM 859 C CA . ALA A 1 113 ? -23.953 0.343 13.033 1.00 54.59 113 ALA A CA 1
ATOM 860 C C . ALA A 1 113 ? -22.662 1.047 12.574 1.00 54.59 113 ALA A C 1
ATOM 862 O O . ALA A 1 113 ? -22.676 2.263 12.383 1.00 54.59 113 ALA A O 1
ATOM 863 N N . PRO A 1 114 ? -21.537 0.337 12.354 1.00 58.88 114 PRO A N 1
ATOM 864 C CA . PRO A 1 114 ? -20.358 0.979 11.791 1.00 58.88 114 PRO A CA 1
ATOM 865 C C . PRO A 1 114 ?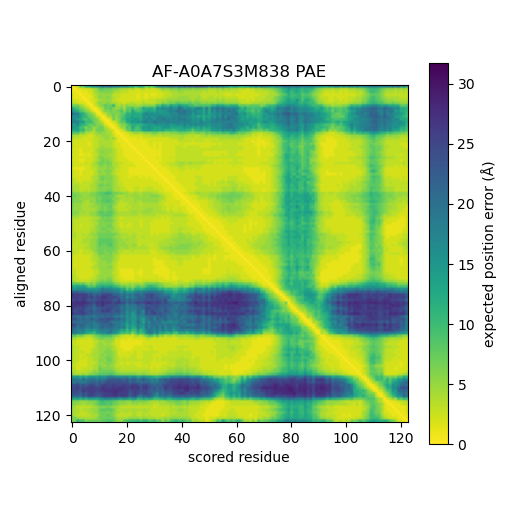 -20.687 1.381 10.346 1.00 58.88 114 PRO A C 1
ATOM 867 O O . PRO A 1 114 ? -20.815 0.530 9.477 1.00 58.88 114 PRO A O 1
ATOM 870 N N . GLY A 1 115 ? -20.910 2.660 10.067 1.00 76.44 115 GLY A N 1
ATOM 871 C CA . GLY A 1 115 ? -21.148 3.114 8.697 1.00 76.44 115 GLY A CA 1
ATOM 872 C C . GLY A 1 115 ? -19.908 2.926 7.816 1.00 76.44 115 GLY A C 1
ATOM 873 O O . GLY A 1 115 ? -18.773 2.954 8.301 1.00 76.44 115 GLY A O 1
ATOM 874 N N . VAL A 1 116 ? -20.109 2.769 6.505 1.00 88.44 116 VAL A N 1
ATOM 875 C CA . VAL A 1 116 ? -19.016 2.906 5.529 1.00 88.44 116 VAL A CA 1
ATOM 876 C C . VAL A 1 116 ? -18.572 4.370 5.511 1.00 88.44 116 VAL A C 1
ATOM 878 O O . VAL A 1 116 ? -19.395 5.269 5.341 1.00 88.44 116 VAL A O 1
ATOM 881 N N . LYS A 1 117 ? -17.271 4.617 5.665 1.00 88.88 117 LYS A N 1
ATOM 882 C CA . LYS A 1 117 ? -16.663 5.948 5.582 1.00 88.88 117 LYS A CA 1
ATOM 883 C C . LYS A 1 117 ? -15.896 6.111 4.278 1.00 88.88 117 LYS A C 1
ATOM 885 O O . LYS A 1 117 ? -15.206 5.189 3.847 1.00 88.88 117 LYS A O 1
ATOM 890 N N . ARG A 1 118 ? -15.982 7.309 3.694 1.00 93.94 118 ARG A N 1
ATOM 891 C CA . ARG A 1 118 ? -15.064 7.773 2.650 1.00 93.94 118 ARG A CA 1
ATOM 892 C C . ARG A 1 118 ? -13.796 8.315 3.307 1.00 93.94 118 ARG A C 1
ATOM 894 O O . ARG A 1 118 ? -13.890 9.129 4.222 1.00 93.94 118 ARG A O 1
ATOM 901 N N . ILE A 1 119 ? -12.636 7.890 2.826 1.00 93.62 119 ILE A N 1
ATOM 902 C CA . ILE A 1 119 ? -11.318 8.310 3.309 1.00 93.62 119 ILE A CA 1
ATOM 903 C C . ILE A 1 119 ? -10.491 8.710 2.098 1.00 93.62 119 ILE A C 1
ATOM 905 O O . ILE A 1 119 ? -10.416 7.949 1.137 1.00 93.62 119 ILE A O 1
ATOM 909 N N . ASP A 1 120 ? -9.869 9.880 2.161 1.00 94.62 120 ASP A N 1
ATOM 910 C CA . ASP A 1 120 ? -8.930 10.355 1.152 1.00 94.62 120 ASP A CA 1
ATOM 911 C C . ASP A 1 120 ? -7.524 10.375 1.770 1.00 94.62 120 ASP A C 1
ATOM 913 O O . ASP A 1 120 ? -7.324 10.950 2.841 1.00 94.62 120 ASP A O 1
ATOM 917 N N . ILE A 1 121 ? -6.568 9.716 1.116 1.00 94.19 121 ILE A N 1
ATOM 918 C CA . ILE A 1 121 ? -5.173 9.595 1.555 1.00 94.19 121 ILE A CA 1
ATOM 919 C C . ILE A 1 121 ? -4.288 10.193 0.470 1.00 94.19 121 ILE A C 1
ATOM 921 O O . ILE A 1 121 ? -4.289 9.684 -0.649 1.00 94.19 121 ILE A O 1
ATOM 925 N N . ASP A 1 122 ? -3.536 11.240 0.791 1.00 92.88 122 ASP A N 1
ATOM 926 C CA . ASP A 1 122 ? -2.476 11.746 -0.084 1.00 92.88 122 ASP A CA 1
ATOM 927 C C . ASP A 1 122 ? -1.260 10.811 0.042 1.00 92.88 122 ASP A C 1
ATOM 929 O O . ASP A 1 122 ? -0.773 10.593 1.156 1.00 92.88 122 ASP A O 1
ATOM 933 N N . VAL A 1 123 ? -0.842 10.209 -1.076 1.00 83.12 123 VAL A N 1
ATOM 934 C CA . VAL A 1 123 ? 0.126 9.098 -1.184 1.00 83.12 123 VAL A CA 1
ATOM 935 C C . VAL A 1 123 ? 1.479 9.584 -1.682 1.00 83.12 123 VAL A C 1
ATOM 937 O O . VAL A 1 123 ? 1.517 10.276 -2.725 1.00 83.12 123 VAL A O 1
#

Sequence (123 aa):
KDPTPYVGGGWLNFRKDGPKEQRALELRKDVLVITSEPFDETCDLVGVVKATLFMQCSAPECDVVARLCIVRAPKKLRWPDLRGWSTGLGPGSSLNLCESLVRVPFAADSSGAPGVKRIDIDV

Mean predicted aligned error: 8.19 Å

Organism: NCBI:txid89044

Foldseek 3Di:
DDDQDDQADDPPDPVRHHKDFCVVSCPDPPDDDDDDDDDPDDDDDDDWDKDKDWDFDPDQKDKDKDWDWDKFDADDCDPPPPPQVVVVHDRITIITDDMDMDMDGQHDDPVRDRHTDIDMTGD

Radius of gyration: 17.62 Å; Cα contacts (8 Å, |Δi|>4): 182; chains: 1; bounding box: 49×33×42 Å

pLDDT: mean 83.01,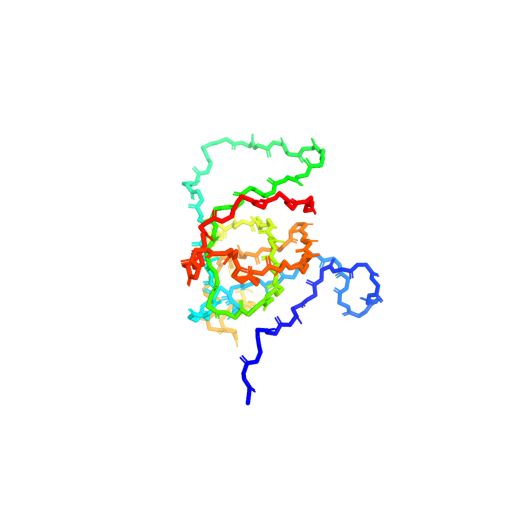 std 14.86, range [51.22, 96.88]

Solvent-accessible surface area (backbone atoms only — not comparable to full-atom values): 8137 Å² total; per-residue (Å²): 138,87,74,87,78,86,80,57,40,54,79,91,37,86,93,36,48,49,67,33,78,38,59,79,58,61,70,37,91,91,44,90,80,86,78,80,80,86,74,95,62,93,79,89,87,85,79,89,42,72,49,78,45,79,48,65,53,94,46,56,54,48,77,46,75,50,70,47,62,55,73,42,77,48,66,80,87,55,91,85,75,72,77,30,67,84,72,76,48,62,71,44,50,33,30,43,76,40,58,32,75,48,78,44,79,35,62,61,56,100,81,71,56,60,63,73,40,81,46,79,42,72,56